Protein AF-A0A011QJ27-F1 (afdb_monomer)

Mean predicted aligned error: 8.4 Å

Structure (mmCIF, N/CA/C/O backbone):
data_AF-A0A011QJ27-F1
#
_entry.id   AF-A0A011QJ27-F1
#
loop_
_atom_site.group_PDB
_atom_site.id
_atom_site.type_symbol
_atom_site.label_atom_id
_atom_site.label_alt_id
_atom_site.label_comp_id
_atom_site.label_asym_id
_atom_site.label_entity_id
_atom_site.label_seq_id
_atom_site.pdbx_PDB_ins_code
_atom_site.Cartn_x
_atom_site.Cartn_y
_atom_site.Cartn_z
_atom_site.occupancy
_atom_site.B_iso_or_equiv
_atom_site.auth_seq_id
_atom_site.auth_comp_id
_atom_site.auth_asym_id
_atom_site.auth_atom_id
_atom_site.pdbx_PDB_model_num
ATOM 1 N N . MET A 1 1 ? 32.048 -1.223 -23.077 1.00 43.34 1 MET A N 1
ATOM 2 C CA . MET A 1 1 ? 31.702 -1.028 -21.652 1.00 43.34 1 MET A CA 1
ATOM 3 C C . MET A 1 1 ? 30.199 -0.829 -21.542 1.00 43.34 1 MET A C 1
ATOM 5 O O . MET A 1 1 ? 29.727 0.295 -21.468 1.00 43.34 1 MET A O 1
ATOM 9 N N . ALA A 1 2 ? 29.451 -1.924 -21.680 1.00 43.12 2 ALA A N 1
ATOM 10 C CA . ALA A 1 2 ? 28.012 -1.909 -21.900 1.00 43.12 2 ALA A CA 1
ATOM 11 C C . ALA A 1 2 ? 27.292 -2.573 -20.726 1.00 43.12 2 ALA A C 1
ATOM 13 O O . ALA A 1 2 ? 27.668 -3.669 -20.326 1.00 43.12 2 ALA A O 1
ATOM 14 N N . ARG A 1 3 ? 26.237 -1.893 -20.265 1.00 42.31 3 ARG A N 1
ATOM 15 C CA . ARG A 1 3 ? 25.181 -2.368 -19.366 1.00 42.31 3 ARG A CA 1
ATOM 16 C C . ARG A 1 3 ? 25.659 -2.757 -17.965 1.00 42.31 3 ARG A C 1
ATOM 18 O O . ARG A 1 3 ? 26.057 -3.886 -17.708 1.00 42.31 3 ARG A O 1
ATOM 25 N N . GLN A 1 4 ? 25.471 -1.821 -17.033 1.00 47.41 4 GLN A N 1
ATOM 26 C CA . GLN A 1 4 ? 25.017 -2.166 -15.685 1.00 47.41 4 GLN A CA 1
ATOM 27 C C . GLN A 1 4 ? 23.680 -2.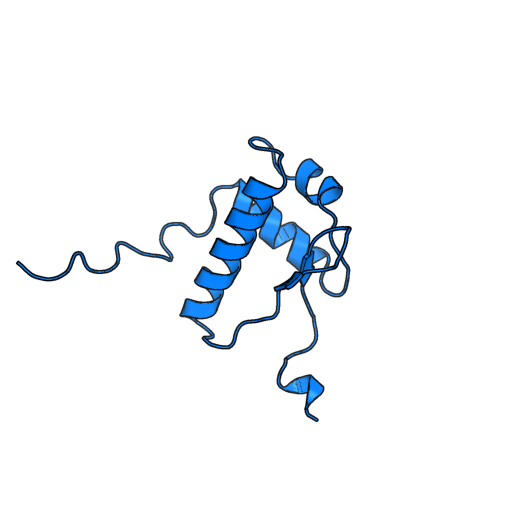899 -15.853 1.00 47.41 4 GLN A C 1
ATOM 29 O O . GLN A 1 4 ? 22.612 -2.294 -15.906 1.00 47.41 4 GLN A O 1
ATOM 34 N N . ALA A 1 5 ? 23.782 -4.199 -16.120 1.00 41.53 5 ALA A N 1
ATOM 35 C CA . ALA A 1 5 ? 22.673 -5.123 -16.171 1.00 41.53 5 ALA A CA 1
ATOM 36 C C . ALA A 1 5 ? 21.956 -5.050 -14.826 1.00 41.53 5 ALA A C 1
ATOM 38 O O . ALA A 1 5 ? 22.619 -5.006 -13.790 1.00 41.53 5 ALA A O 1
ATOM 39 N N . GLY A 1 6 ? 20.626 -4.972 -14.888 1.00 44.91 6 GLY A N 1
ATOM 40 C CA . GLY A 1 6 ? 19.721 -4.847 -13.757 1.00 44.91 6 GLY A CA 1
ATOM 41 C C . GLY A 1 6 ? 20.202 -5.628 -12.546 1.00 44.91 6 GLY A C 1
ATOM 42 O O . GLY A 1 6 ? 20.001 -6.837 -12.461 1.00 44.91 6 GLY A O 1
ATOM 43 N N . GLN A 1 7 ? 20.818 -4.909 -11.606 1.00 49.69 7 GLN A N 1
ATOM 44 C CA . GLN A 1 7 ? 21.129 -5.390 -10.269 1.00 49.69 7 GLN A CA 1
ATOM 45 C C . GLN A 1 7 ? 19.797 -5.446 -9.500 1.00 49.69 7 GLN A C 1
ATOM 47 O O . GLN A 1 7 ? 19.495 -4.605 -8.660 1.00 49.69 7 GLN A O 1
ATOM 52 N N . SER A 1 8 ? 19.001 -6.422 -9.943 1.00 49.47 8 SER A N 1
ATOM 53 C CA . SER A 1 8 ? 17.889 -7.139 -9.344 1.00 49.47 8 SER A CA 1
ATOM 54 C C . SER A 1 8 ? 16.818 -6.267 -8.683 1.00 49.47 8 SER A C 1
ATOM 56 O O . SER A 1 8 ? 16.864 -5.950 -7.496 1.00 49.47 8 SER A O 1
ATOM 58 N N . ALA A 1 9 ? 15.817 -5.897 -9.485 1.00 49.03 9 ALA A N 1
ATOM 59 C CA . ALA A 1 9 ? 14.596 -5.244 -9.018 1.00 49.03 9 ALA A CA 1
ATOM 60 C C . ALA A 1 9 ? 13.800 -6.142 -8.030 1.00 49.03 9 ALA A C 1
ATOM 62 O O . ALA A 1 9 ? 13.171 -5.632 -7.101 1.00 49.03 9 ALA A O 1
ATOM 63 N N . ALA A 1 10 ? 14.032 -7.461 -8.094 1.00 48.34 10 ALA A N 1
ATOM 64 C CA . ALA A 1 10 ? 13.550 -8.486 -7.172 1.00 48.34 10 ALA A CA 1
ATOM 65 C C . ALA A 1 10 ? 14.443 -8.797 -5.937 1.00 48.34 10 ALA A C 1
ATOM 67 O O . ALA A 1 10 ? 13.915 -9.308 -4.953 1.00 48.34 10 ALA A O 1
ATOM 68 N N . ASP A 1 11 ? 15.747 -8.467 -5.885 1.00 49.44 11 ASP A N 1
ATOM 69 C CA . ASP A 1 11 ? 16.604 -8.752 -4.692 1.00 49.44 11 ASP A CA 1
ATOM 70 C C . ASP A 1 11 ? 16.113 -8.026 -3.434 1.00 49.44 11 ASP A C 1
ATOM 72 O O . ASP A 1 11 ? 16.405 -8.390 -2.297 1.00 49.44 11 ASP A O 1
ATOM 76 N N . ARG A 1 12 ? 15.363 -6.948 -3.664 1.00 51.78 12 ARG A N 1
ATOM 77 C CA . ARG A 1 12 ? 14.789 -6.058 -2.665 1.00 51.78 12 ARG A CA 1
ATOM 78 C C . ARG A 1 12 ? 13.296 -6.287 -2.481 1.00 51.78 12 ARG A C 1
ATOM 80 O O . ARG A 1 12 ? 12.600 -5.318 -2.174 1.00 51.78 12 ARG A O 1
ATOM 87 N N . THR A 1 13 ? 12.772 -7.501 -2.658 1.00 49.16 13 THR A N 1
ATOM 88 C CA . THR A 1 13 ? 11.437 -7.850 -2.145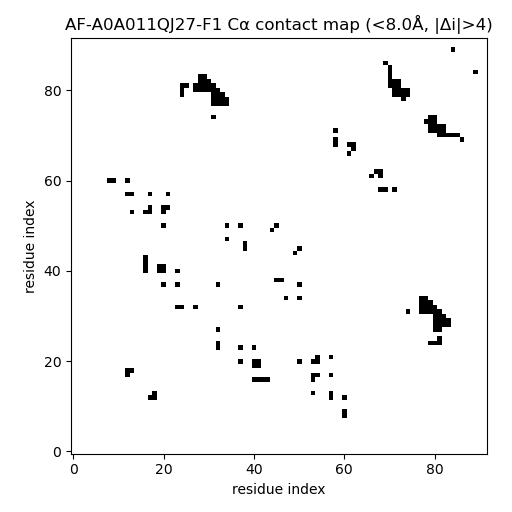 1.00 49.16 13 THR A CA 1
ATOM 89 C C . THR A 1 13 ? 11.365 -7.508 -0.655 1.00 49.16 13 THR A C 1
ATOM 91 O O . THR A 1 13 ? 11.692 -8.308 0.213 1.00 49.16 13 THR A O 1
ATOM 94 N N . ALA A 1 14 ? 10.942 -6.274 -0.396 1.00 54.84 14 ALA A N 1
ATOM 95 C CA . ALA A 1 14 ? 10.657 -5.661 0.875 1.00 54.84 14 ALA A CA 1
ATOM 96 C C . ALA A 1 14 ? 11.785 -5.658 1.928 1.00 54.84 14 ALA A C 1
ATOM 98 O O . ALA A 1 14 ? 11.974 -6.610 2.684 1.00 54.84 14 ALA A O 1
ATOM 99 N N . ASP A 1 15 ? 12.358 -4.469 2.161 1.00 77.81 15 ASP A N 1
ATOM 100 C CA . ASP A 1 15 ? 12.626 -4.051 3.546 1.00 77.81 15 ASP A CA 1
ATOM 101 C C . ASP A 1 15 ? 11.425 -4.454 4.431 1.00 77.81 15 ASP A C 1
ATOM 103 O O . ASP A 1 15 ? 10.284 -4.399 3.963 1.00 77.81 15 ASP A O 1
ATOM 107 N N . LEU A 1 16 ? 11.637 -4.871 5.686 1.00 87.38 16 LEU A N 1
ATOM 108 C CA . LEU A 1 16 ? 10.574 -5.410 6.560 1.00 87.38 16 LEU A CA 1
ATOM 109 C C . LEU A 1 16 ? 9.298 -4.545 6.561 1.00 87.38 16 LEU A C 1
ATOM 111 O O . LEU A 1 16 ? 8.189 -5.057 6.717 1.00 87.38 16 LEU A O 1
ATOM 115 N N . THR A 1 17 ? 9.457 -3.240 6.357 1.00 90.38 17 THR A N 1
ATOM 116 C CA . THR A 1 17 ? 8.391 -2.261 6.139 1.00 90.38 17 THR A CA 1
ATOM 117 C C . THR A 1 17 ? 7.509 -2.577 4.927 1.00 90.38 17 THR A C 1
ATOM 119 O O . THR A 1 17 ? 6.294 -2.688 5.080 1.00 90.38 17 THR A O 1
ATOM 122 N N . GLY A 1 18 ? 8.090 -2.775 3.741 1.00 91.31 18 GLY A N 1
ATOM 123 C CA . GLY A 1 18 ? 7.357 -3.099 2.514 1.00 91.31 18 GLY A CA 1
ATOM 124 C C . GLY A 1 18 ? 6.572 -4.406 2.632 1.00 91.31 18 GLY A C 1
ATOM 125 O O . GLY A 1 18 ? 5.435 -4.489 2.178 1.00 91.31 18 GLY A O 1
ATOM 126 N N . ARG A 1 19 ? 7.124 -5.402 3.336 1.00 92.50 19 ARG A N 1
ATOM 127 C CA . ARG A 1 19 ? 6.478 -6.710 3.511 1.00 92.50 19 ARG A CA 1
ATOM 128 C C . ARG A 1 19 ? 5.270 -6.581 4.420 1.00 92.50 19 ARG A C 1
ATOM 130 O O . ARG A 1 19 ? 4.228 -7.151 4.132 1.00 92.50 19 ARG A O 1
ATOM 137 N N . ARG A 1 20 ? 5.396 -5.799 5.494 1.00 94.00 20 ARG A N 1
ATOM 138 C CA . ARG A 1 20 ? 4.277 -5.492 6.391 1.00 94.00 20 ARG A CA 1
ATOM 139 C C . ARG A 1 20 ? 3.172 -4.736 5.665 1.00 94.00 20 ARG A C 1
ATOM 141 O O . ARG A 1 20 ? 2.020 -5.114 5.807 1.00 94.00 20 ARG A O 1
ATOM 148 N 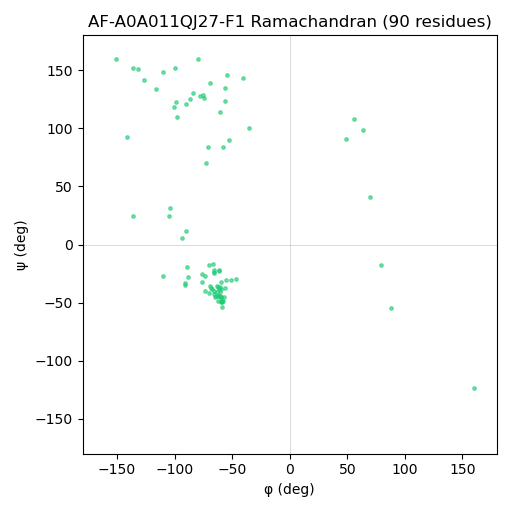N . ILE A 1 21 ? 3.519 -3.736 4.852 1.00 94.94 21 ILE A N 1
ATOM 149 C CA . ILE A 1 21 ? 2.551 -2.997 4.027 1.00 94.94 21 ILE A CA 1
ATOM 150 C C . ILE A 1 21 ? 1.807 -3.946 3.080 1.00 94.94 21 ILE A C 1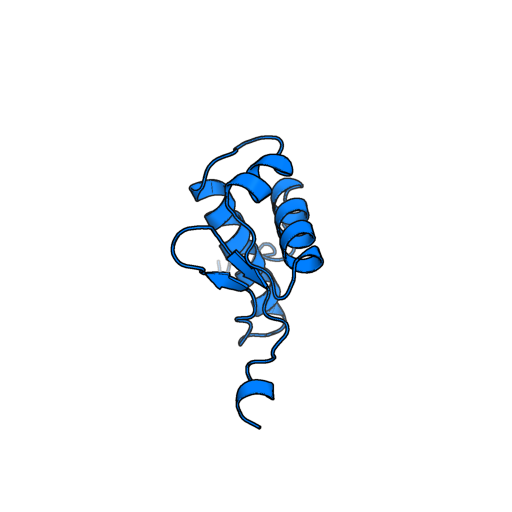
ATOM 152 O O . ILE A 1 21 ? 0.579 -3.914 3.039 1.00 94.94 21 ILE A O 1
ATOM 156 N N . LEU A 1 22 ? 2.534 -4.808 2.360 1.00 95.56 22 LEU A N 1
ATOM 157 C CA . LEU A 1 22 ? 1.944 -5.791 1.451 1.00 95.56 22 LEU A CA 1
ATOM 158 C C . LEU A 1 22 ? 1.001 -6.752 2.183 1.00 95.56 22 LEU A C 1
ATOM 160 O O . LEU A 1 22 ? -0.134 -6.932 1.753 1.00 95.56 22 LEU A O 1
ATOM 164 N N . VAL A 1 23 ? 1.452 -7.336 3.297 1.00 95.44 23 VAL A N 1
ATOM 165 C CA . VAL A 1 23 ? 0.638 -8.250 4.113 1.00 95.44 23 VAL A CA 1
ATOM 166 C C . VAL A 1 23 ? -0.640 -7.556 4.576 1.00 95.44 23 VAL A C 1
ATOM 168 O O . VAL A 1 23 ? -1.721 -8.084 4.349 1.00 95.44 23 VAL A O 1
ATOM 171 N N . THR A 1 24 ? -0.545 -6.341 5.123 1.00 95.75 24 THR A N 1
ATOM 172 C CA . THR A 1 24 ? -1.721 -5.582 5.574 1.00 95.75 24 THR A CA 1
ATOM 173 C C . THR A 1 24 ? -2.701 -5.288 4.438 1.00 95.75 24 THR A C 1
ATOM 175 O O . THR A 1 24 ? -3.908 -5.403 4.638 1.00 95.75 24 THR A O 1
ATOM 178 N N . LEU A 1 25 ? -2.211 -4.937 3.244 1.00 95.12 25 LEU A N 1
ATOM 179 C CA . LEU A 1 25 ? -3.067 -4.726 2.073 1.00 95.12 25 LEU A CA 1
ATOM 180 C C . LEU A 1 25 ? -3.782 -5.997 1.634 1.00 95.12 25 LEU A C 1
ATOM 182 O O . LEU A 1 25 ? -4.972 -5.958 1.335 1.00 95.12 25 LEU A O 1
ATOM 186 N N . TYR A 1 26 ? -3.059 -7.111 1.593 1.00 94.81 26 TYR A N 1
ATOM 187 C CA . TYR A 1 26 ? -3.589 -8.375 1.102 1.00 94.81 26 TYR A CA 1
ATOM 188 C C . TYR A 1 26 ? -4.572 -9.021 2.091 1.00 94.81 26 TYR A C 1
ATOM 190 O O . TYR A 1 26 ? -5.625 -9.523 1.691 1.00 94.81 26 TYR A O 1
ATOM 198 N N . GLU A 1 27 ? -4.280 -8.952 3.393 1.00 95.06 27 GLU A N 1
ATOM 199 C CA . GLU A 1 27 ? -5.190 -9.386 4.464 1.00 95.06 27 GLU A CA 1
ATOM 200 C C . GLU A 1 27 ? -6.515 -8.614 4.437 1.00 95.06 27 GLU A C 1
ATOM 202 O O . GLU A 1 27 ? -7.563 -9.173 4.755 1.00 95.06 27 GLU A O 1
ATOM 207 N N . LYS A 1 28 ? -6.475 -7.344 4.015 1.00 93.62 28 LYS A N 1
ATOM 208 C CA . LYS A 1 28 ? -7.634 -6.451 3.896 1.00 93.62 28 LYS A CA 1
ATOM 209 C C . LYS A 1 28 ? -8.084 -6.230 2.452 1.00 93.62 28 LYS A C 1
ATOM 211 O O . LYS A 1 28 ? -8.703 -5.210 2.153 1.00 93.62 28 LYS A O 1
ATOM 216 N N . ARG A 1 29 ? -7.795 -7.163 1.542 1.00 93.69 29 ARG A N 1
ATOM 217 C CA . ARG A 1 29 ? -8.245 -7.057 0.147 1.00 93.69 29 ARG A CA 1
ATOM 218 C C . ARG A 1 29 ? -9.764 -6.872 0.048 1.00 93.69 29 ARG A C 1
ATOM 220 O O . ARG A 1 29 ? -10.524 -7.338 0.895 1.00 93.69 29 ARG A O 1
ATOM 227 N N . GLY A 1 30 ? -10.189 -6.109 -0.951 1.00 90.50 30 GLY A N 1
ATOM 228 C CA . GLY A 1 30 ? -11.547 -5.588 -1.098 1.00 90.50 30 GLY A CA 1
ATOM 229 C C . GLY A 1 30 ? -11.848 -4.363 -0.225 1.00 90.50 30 GLY A C 1
ATOM 230 O O . GLY A 1 30 ? -12.779 -3.619 -0.530 1.00 90.50 30 GLY A O 1
ATOM 231 N N . GLN A 1 31 ? -11.046 -4.088 0.811 1.00 91.50 31 GLN A N 1
ATOM 232 C CA . GLN A 1 31 ? -11.234 -2.969 1.738 1.00 91.50 31 GLN A CA 1
ATOM 233 C C . GLN A 1 31 ? -10.151 -1.899 1.548 1.00 91.50 31 GLN A C 1
ATOM 235 O O . GLN A 1 31 ? -9.009 -2.182 1.185 1.00 91.50 31 GLN A O 1
ATOM 240 N N . GLY A 1 32 ? -10.512 -0.640 1.798 1.00 91.94 32 GLY A N 1
ATOM 241 C CA . GLY A 1 32 ? -9.541 0.450 1.849 1.00 91.94 32 GLY A CA 1
ATOM 242 C C . GLY A 1 32 ? -8.731 0.388 3.142 1.00 91.94 32 GLY A C 1
ATOM 243 O O . GLY A 1 32 ? -9.309 0.386 4.225 1.00 91.94 32 GLY A O 1
ATOM 244 N N . VAL A 1 33 ? -7.406 0.374 3.028 1.00 95.38 33 VAL A N 1
ATOM 245 C CA . VAL A 1 33 ? -6.464 0.474 4.145 1.00 95.38 33 VAL A CA 1
ATOM 246 C C . VAL A 1 33 ? -5.970 1.907 4.247 1.00 95.38 33 VAL A C 1
ATOM 248 O O . VAL A 1 33 ? -5.417 2.465 3.293 1.00 95.38 33 VAL A O 1
ATOM 251 N N . SER A 1 34 ? -6.166 2.511 5.412 1.00 94.69 34 SER A N 1
ATOM 252 C CA . SER A 1 34 ? -5.779 3.893 5.655 1.00 94.69 34 SER A CA 1
ATOM 253 C C . SER A 1 34 ? -4.286 4.065 5.958 1.00 94.69 34 SER A C 1
ATOM 255 O O . SER A 1 34 ? -3.599 3.144 6.405 1.00 94.69 34 SER A O 1
ATOM 257 N N . TYR A 1 35 ? -3.765 5.283 5.786 1.00 93.62 35 TYR A N 1
ATOM 258 C CA . TYR A 1 35 ? -2.415 5.631 6.250 1.00 93.62 35 TYR A CA 1
ATOM 259 C C . TYR A 1 35 ? -2.215 5.370 7.747 1.00 93.62 35 TYR A C 1
ATOM 261 O O . TYR A 1 35 ? -1.139 4.922 8.137 1.00 93.62 35 TYR A O 1
ATOM 269 N N . GL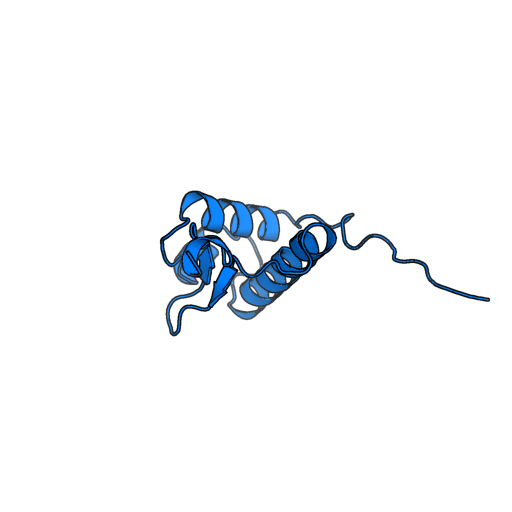U A 1 36 ? -3.229 5.620 8.578 1.00 92.62 36 GLU A N 1
ATOM 270 C CA . GLU A 1 36 ? -3.157 5.368 10.021 1.00 92.62 36 GLU A CA 1
ATOM 271 C C . GLU A 1 36 ? -2.969 3.881 10.325 1.00 92.62 36 GLU A C 1
ATOM 273 O O . GLU A 1 36 ? -2.135 3.528 11.160 1.00 92.62 36 GLU A O 1
ATOM 278 N N . GLU A 1 37 ? -3.659 3.003 9.598 1.00 93.94 37 GLU A N 1
ATOM 279 C CA . GLU A 1 37 ? -3.484 1.553 9.713 1.00 93.94 37 GLU A CA 1
ATOM 280 C C . GLU A 1 37 ? -2.094 1.107 9.258 1.00 93.94 37 GLU A C 1
ATOM 282 O O . GLU A 1 37 ? -1.436 0.332 9.956 1.00 93.94 37 GLU A O 1
ATOM 287 N N . PHE A 1 38 ? -1.580 1.656 8.154 1.00 94.19 38 PHE A N 1
ATOM 288 C CA . PHE A 1 38 ? -0.196 1.398 7.757 1.00 94.19 38 PHE A CA 1
ATOM 289 C C . PHE A 1 38 ? 0.803 1.857 8.826 1.00 94.19 38 PHE A C 1
ATOM 291 O O . PHE A 1 38 ? 1.791 1.171 9.097 1.00 94.19 38 PHE A O 1
ATOM 298 N N . PHE A 1 39 ? 0.554 2.985 9.492 1.00 93.69 39 PHE A N 1
ATOM 299 C CA . PHE A 1 39 ? 1.434 3.473 10.554 1.00 93.69 39 PHE A CA 1
ATOM 300 C C . PHE A 1 39 ? 1.468 2.553 11.780 1.00 93.69 39 PHE A C 1
ATOM 302 O O . PHE A 1 39 ? 2.484 2.540 12.479 1.00 93.69 39 PHE A O 1
ATOM 309 N N . GLN A 1 40 ? 0.435 1.737 12.020 1.00 93.44 40 GLN A N 1
ATOM 310 C CA . GLN A 1 40 ? 0.457 0.740 13.097 1.00 93.44 40 GLN A CA 1
ATOM 311 C C . GLN A 1 40 ? 1.465 -0.383 12.827 1.00 93.44 40 GLN A C 1
ATOM 313 O O . GLN A 1 40 ? 2.165 -0.827 13.744 1.00 93.44 40 GLN A O 1
ATOM 318 N N . VAL A 1 41 ? 1.594 -0.816 11.569 1.00 91.12 41 VAL A N 1
ATOM 319 C CA . VAL A 1 41 ? 2.470 -1.939 11.198 1.00 91.12 41 VAL A CA 1
ATOM 320 C C . VAL A 1 41 ? 3.903 -1.499 10.890 1.00 91.12 41 VAL A C 1
ATOM 322 O O . VAL A 1 41 ? 4.854 -2.242 11.140 1.00 91.12 41 VAL A O 1
ATOM 325 N N . VAL A 1 42 ? 4.105 -0.266 10.426 1.00 89.44 42 VAL A N 1
ATOM 326 C CA . VAL A 1 42 ? 5.439 0.288 10.162 1.00 89.44 42 VAL A CA 1
ATOM 327 C C . VAL A 1 42 ? 6.141 0.662 11.475 1.00 89.44 42 VAL A C 1
ATOM 329 O O . VAL A 1 42 ? 5.582 1.366 12.316 1.00 89.44 42 VAL A O 1
ATOM 332 N N . LYS A 1 43 ? 7.379 0.188 11.682 1.00 84.31 43 LYS A N 1
ATOM 333 C CA . LYS A 1 43 ? 8.143 0.415 12.930 1.00 84.31 43 LYS A CA 1
ATOM 334 C C . LYS A 1 43 ? 9.024 1.669 12.887 1.00 84.31 43 LYS A C 1
ATOM 336 O O . LYS A 1 43 ? 9.156 2.332 13.908 1.00 84.31 43 LYS A O 1
ATOM 341 N N . SER A 1 44 ? 9.572 2.021 11.727 1.00 80.69 44 SER A N 1
ATOM 342 C CA . SER A 1 44 ? 10.382 3.225 11.495 1.00 80.69 44 SER A CA 1
ATOM 343 C C . SER A 1 44 ? 9.960 3.896 10.184 1.00 80.69 44 SER A C 1
ATOM 345 O O . SER A 1 44 ? 9.433 3.241 9.292 1.00 80.69 44 SER A O 1
ATOM 347 N N . GLY A 1 45 ? 10.126 5.219 10.069 1.00 82.88 45 GLY A N 1
ATOM 348 C CA . GLY A 1 45 ? 9.723 5.945 8.855 1.00 82.88 45 GLY A CA 1
ATOM 349 C C . GLY A 1 45 ? 8.202 6.030 8.648 1.00 82.88 45 GLY A C 1
ATOM 350 O O . GLY A 1 45 ? 7.717 5.879 7.528 1.00 82.88 45 GLY A O 1
ATOM 351 N N . ARG A 1 46 ? 7.430 6.258 9.723 1.00 90.56 46 ARG A N 1
ATOM 352 C CA . ARG A 1 46 ? 5.965 6.437 9.682 1.00 90.56 46 ARG A CA 1
ATOM 353 C C . ARG A 1 46 ? 5.583 7.777 9.051 1.00 90.56 46 ARG A C 1
ATOM 355 O O . ARG A 1 46 ? 5.374 8.765 9.747 1.00 90.56 46 ARG A O 1
ATOM 362 N N . ASN A 1 47 ? 5.520 7.825 7.727 1.00 92.38 47 ASN A N 1
ATOM 363 C CA . ASN A 1 47 ? 5.020 8.980 6.989 1.00 92.38 47 ASN A CA 1
ATOM 364 C C . ASN A 1 47 ? 4.399 8.546 5.654 1.00 92.38 47 ASN A C 1
ATOM 366 O O . ASN A 1 47 ? 4.668 7.452 5.155 1.00 92.38 47 ASN A O 1
ATOM 370 N N . ARG A 1 48 ? 3.551 9.405 5.078 1.00 92.62 48 ARG A N 1
ATOM 371 C CA . ARG A 1 48 ? 2.791 9.092 3.855 1.00 92.62 48 ARG A CA 1
ATOM 372 C C . ARG A 1 48 ? 3.695 8.843 2.647 1.00 92.62 48 ARG A C 1
ATOM 374 O O . ARG A 1 48 ? 3.382 7.973 1.838 1.00 92.62 48 ARG A O 1
ATOM 381 N N . ASP A 1 49 ? 4.808 9.562 2.541 1.00 92.25 49 ASP A N 1
ATOM 382 C CA . ASP A 1 49 ? 5.740 9.431 1.417 1.00 92.25 49 ASP A CA 1
ATOM 383 C C . ASP A 1 49 ? 6.467 8.087 1.428 1.00 92.25 49 ASP A C 1
ATOM 385 O O . ASP A 1 49 ? 6.647 7.475 0.379 1.00 92.25 49 ASP A O 1
ATOM 389 N N . ASN A 1 50 ? 6.820 7.581 2.609 1.00 91.38 50 ASN A N 1
ATOM 390 C CA . ASN A 1 50 ? 7.424 6.267 2.773 1.00 91.38 50 ASN A CA 1
ATOM 391 C C . ASN A 1 50 ? 6.448 5.156 2.370 1.00 91.38 50 ASN A C 1
ATOM 393 O O . ASN A 1 50 ? 6.811 4.264 1.608 1.00 91.38 50 ASN A O 1
ATOM 397 N N . ILE A 1 51 ? 5.185 5.252 2.807 1.00 93.44 51 ILE A N 1
ATOM 398 C CA . ILE A 1 51 ? 4.140 4.312 2.380 1.00 93.44 51 ILE A CA 1
ATOM 399 C C . ILE A 1 51 ? 3.993 4.343 0.857 1.00 93.44 51 ILE A C 1
ATOM 401 O O . ILE A 1 51 ? 4.065 3.297 0.224 1.00 93.44 51 ILE A O 1
ATOM 405 N N . ARG A 1 52 ? 3.867 5.529 0.249 1.00 93.75 52 ARG A N 1
ATOM 406 C CA . ARG A 1 52 ? 3.749 5.678 -1.213 1.00 93.75 52 ARG A CA 1
ATOM 407 C C . ARG A 1 52 ? 4.927 5.054 -1.958 1.00 93.75 52 ARG A C 1
ATOM 409 O O . ARG A 1 52 ? 4.700 4.322 -2.913 1.00 93.75 52 ARG A O 1
ATOM 416 N N . LYS A 1 53 ? 6.163 5.290 -1.504 1.00 93.06 53 LYS A N 1
ATOM 417 C CA . LYS A 1 53 ? 7.371 4.692 -2.096 1.00 93.06 53 LYS A CA 1
ATOM 418 C C . LYS A 1 53 ? 7.337 3.167 -2.045 1.00 93.06 53 LYS A C 1
ATOM 420 O O . LYS A 1 53 ? 7.614 2.528 -3.054 1.00 93.06 53 LYS A O 1
ATOM 425 N N . HIS A 1 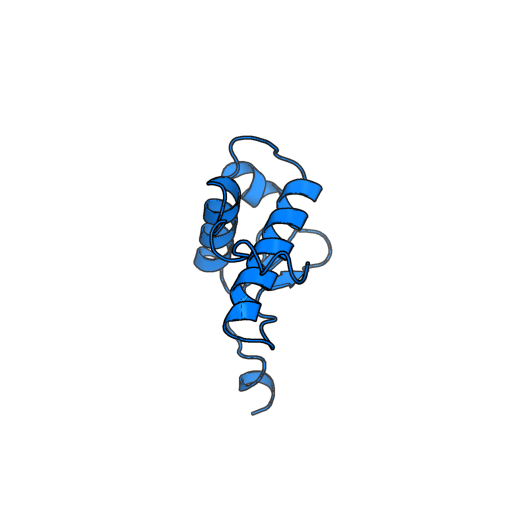54 ? 6.961 2.588 -0.905 1.00 93.94 54 HIS A N 1
ATOM 426 C CA . HIS A 1 54 ? 6.833 1.137 -0.788 1.00 93.94 54 HIS A CA 1
ATOM 427 C C . HIS A 1 54 ? 5.709 0.578 -1.659 1.00 93.94 54 HIS A C 1
ATOM 429 O O . HIS A 1 54 ? 5.914 -0.448 -2.293 1.00 93.94 54 HIS A O 1
ATOM 435 N N . ILE A 1 55 ? 4.558 1.249 -1.748 1.00 94.62 55 ILE A N 1
ATOM 436 C CA . ILE A 1 55 ? 3.469 0.836 -2.643 1.00 94.62 55 ILE A CA 1
ATOM 437 C C . ILE A 1 55 ? 3.912 0.852 -4.109 1.00 94.62 55 ILE A C 1
ATOM 439 O O . ILE A 1 55 ? 3.636 -0.105 -4.827 1.00 94.62 55 ILE A O 1
ATOM 443 N N . SER A 1 56 ? 4.622 1.894 -4.551 1.00 93.25 56 SER A N 1
ATOM 444 C CA . SER A 1 56 ? 5.174 1.945 -5.910 1.00 93.25 56 SER A CA 1
ATOM 445 C C . SER A 1 56 ? 6.132 0.785 -6.170 1.00 93.25 56 SER A C 1
ATOM 447 O O . SER A 1 56 ? 5.941 0.069 -7.145 1.00 93.25 56 SER A O 1
ATOM 449 N N . ALA A 1 57 ? 7.075 0.540 -5.256 1.00 93.31 57 ALA A N 1
ATOM 450 C CA . ALA A 1 57 ? 8.017 -0.572 -5.376 1.00 93.31 57 ALA A CA 1
ATOM 451 C C . ALA A 1 57 ? 7.313 -1.941 -5.395 1.00 93.31 57 ALA A C 1
ATOM 453 O O . ALA A 1 57 ? 7.706 -2.827 -6.146 1.00 93.31 57 ALA A O 1
ATOM 454 N N . ILE A 1 58 ? 6.250 -2.116 -4.602 1.00 94.00 58 ILE A N 1
ATOM 455 C CA . ILE A 1 58 ? 5.427 -3.333 -4.622 1.00 94.00 58 ILE A CA 1
ATOM 456 C C . ILE A 1 58 ? 4.773 -3.508 -5.998 1.00 94.00 58 ILE A C 1
ATOM 458 O O . ILE A 1 58 ? 4.857 -4.591 -6.565 1.00 94.00 58 ILE A O 1
ATOM 462 N N . ARG A 1 59 ? 4.144 -2.462 -6.553 1.00 94.25 59 ARG A N 1
ATOM 463 C CA . ARG A 1 59 ? 3.530 -2.525 -7.892 1.00 94.25 59 ARG A CA 1
ATOM 464 C C . ARG A 1 59 ? 4.558 -2.869 -8.969 1.00 94.25 59 ARG A C 1
ATOM 466 O O . ARG A 1 59 ? 4.274 -3.707 -9.810 1.00 94.25 59 ARG A O 1
ATOM 473 N N . GLU A 1 60 ? 5.732 -2.242 -8.938 1.00 92.12 60 GLU A N 1
ATOM 474 C CA . GLU A 1 60 ? 6.819 -2.531 -9.882 1.00 92.12 60 GLU A CA 1
ATOM 475 C C . GLU A 1 60 ? 7.273 -3.991 -9.791 1.00 92.12 60 GLU A C 1
ATOM 477 O O . GLU A 1 60 ? 7.362 -4.651 -10.820 1.00 92.12 60 GLU A O 1
ATOM 482 N N . ALA A 1 61 ? 7.448 -4.523 -8.578 1.00 91.56 61 ALA A N 1
ATOM 483 C CA . ALA A 1 61 ? 7.815 -5.923 -8.376 1.00 91.56 61 ALA A CA 1
ATOM 484 C C . ALA A 1 61 ? 6.757 -6.905 -8.910 1.00 91.56 61 ALA A C 1
ATOM 486 O O . ALA A 1 61 ? 7.113 -7.947 -9.449 1.00 91.56 61 ALA A O 1
ATOM 487 N N . PHE A 1 62 ? 5.460 -6.593 -8.797 1.00 92.38 62 PHE A N 1
ATOM 488 C CA . PHE A 1 62 ? 4.418 -7.412 -9.430 1.00 92.38 62 PHE A CA 1
ATOM 489 C C . PHE A 1 62 ? 4.440 -7.297 -10.959 1.00 92.38 62 PHE A C 1
ATOM 491 O O . PHE A 1 62 ? 4.251 -8.306 -11.637 1.00 92.38 62 PHE A O 1
ATOM 498 N N . ARG A 1 63 ? 4.747 -6.111 -11.502 1.00 91.94 63 ARG A N 1
ATOM 499 C CA . ARG A 1 63 ? 4.842 -5.889 -12.954 1.00 91.94 63 ARG A CA 1
ATOM 500 C C . ARG A 1 63 ? 5.982 -6.622 -13.646 1.00 91.94 63 ARG A C 1
ATOM 502 O O . ARG A 1 63 ? 5.937 -6.793 -14.857 1.00 91.94 63 ARG A O 1
ATOM 509 N N . GLU A 1 64 ? 6.968 -7.105 -12.898 1.00 90.69 64 GLU A N 1
ATOM 510 C CA . GLU A 1 64 ? 7.981 -8.023 -13.434 1.00 90.69 64 GLU A CA 1
ATOM 511 C C . GLU A 1 64 ? 7.398 -9.382 -13.849 1.00 90.69 64 GLU A C 1
ATOM 513 O O . GLU A 1 64 ? 7.980 -10.063 -14.693 1.00 90.69 64 GLU A O 1
ATOM 518 N N . PHE A 1 65 ? 6.261 -9.779 -13.269 1.00 90.94 65 PHE A N 1
ATOM 519 C CA . PHE A 1 65 ? 5.589 -11.053 -13.543 1.00 90.94 65 PHE A CA 1
ATOM 520 C C . PHE A 1 65 ? 4.274 -10.884 -14.312 1.00 90.94 65 PHE A C 1
ATOM 522 O O . PHE A 1 65 ? 3.863 -11.799 -15.021 1.00 90.94 65 PHE A O 1
ATOM 529 N N . ASP A 1 66 ? 3.625 -9.731 -14.160 1.00 90.56 66 ASP A N 1
ATOM 530 C CA . ASP A 1 66 ? 2.346 -9.375 -14.771 1.00 90.56 66 ASP A CA 1
ATOM 531 C C . ASP A 1 66 ? 2.383 -7.897 -15.186 1.00 90.56 66 ASP A C 1
ATOM 533 O O . ASP A 1 66 ? 2.119 -7.012 -14.373 1.00 90.56 66 ASP A O 1
ATOM 537 N N . GLU A 1 67 ? 2.763 -7.618 -16.438 1.00 91.25 67 GLU A N 1
ATOM 538 C CA . GLU A 1 67 ? 2.979 -6.252 -16.949 1.00 91.25 67 GLU A CA 1
ATOM 539 C C . GLU A 1 67 ? 1.750 -5.342 -16.753 1.00 91.25 67 GLU A C 1
ATOM 541 O O . GLU A 1 67 ? 1.898 -4.147 -16.476 1.00 91.25 67 GLU A O 1
ATOM 546 N N . ASP A 1 68 ? 0.551 -5.928 -16.785 1.00 89.50 68 ASP A N 1
ATOM 547 C CA . ASP A 1 68 ? -0.736 -5.249 -16.637 1.00 89.50 68 ASP A CA 1
ATOM 548 C C . ASP A 1 68 ? -1.214 -5.154 -15.171 1.00 89.50 68 ASP A C 1
ATOM 550 O O . ASP A 1 68 ? -2.354 -4.765 -14.896 1.00 89.50 68 ASP A O 1
ATOM 554 N N . PHE A 1 69 ? -0.353 -5.466 -14.194 1.00 91.50 69 PHE A N 1
ATOM 555 C CA . PHE A 1 69 ? -0.719 -5.428 -12.780 1.00 91.50 69 PHE A CA 1
ATOM 556 C C . PHE A 1 69 ? -1.160 -4.023 -12.321 1.00 91.50 69 PHE A C 1
ATOM 558 O O . PHE A 1 69 ? -0.355 -3.085 -12.193 1.00 91.50 69 PHE A O 1
ATOM 565 N N . ASP A 1 70 ? -2.446 -3.922 -11.962 1.00 91.31 70 ASP A N 1
ATOM 566 C CA . ASP A 1 70 ? -3.086 -2.716 -11.411 1.00 91.31 70 ASP A CA 1
ATOM 567 C C . ASP A 1 70 ? -4.005 -3.005 -10.201 1.00 91.31 70 ASP A C 1
ATOM 569 O O . ASP A 1 70 ? -4.921 -2.256 -9.879 1.00 91.31 70 ASP A O 1
ATOM 573 N N . ARG A 1 71 ? -3.765 -4.104 -9.471 1.00 93.50 71 ARG A N 1
ATOM 574 C CA . ARG A 1 71 ? -4.634 -4.525 -8.347 1.00 93.50 71 ARG A CA 1
ATOM 575 C C . ARG A 1 71 ? -4.568 -3.630 -7.116 1.00 93.50 71 ARG A C 1
ATOM 577 O O . ARG A 1 71 ? -5.421 -3.735 -6.242 1.00 93.50 71 ARG A O 1
ATOM 584 N N . ILE A 1 72 ? -3.532 -2.807 -6.983 1.00 94.75 72 ILE A N 1
ATOM 585 C CA . ILE A 1 72 ? -3.404 -1.892 -5.847 1.00 94.75 72 ILE A CA 1
ATOM 586 C C . ILE A 1 72 ? -3.905 -0.532 -6.302 1.00 94.75 72 ILE A C 1
ATOM 588 O O . ILE A 1 72 ? -3.209 0.147 -7.049 1.00 94.75 72 ILE A O 1
ATOM 592 N N . GLU A 1 73 ? -5.049 -0.096 -5.800 1.00 93.31 73 GLU A N 1
ATOM 593 C CA . GLU A 1 73 ? -5.702 1.157 -6.173 1.00 93.31 73 GLU A CA 1
ATOM 594 C C . GLU A 1 73 ? -5.438 2.272 -5.154 1.00 93.31 73 GLU A C 1
ATOM 596 O O . GLU A 1 73 ? -5.243 2.029 -3.959 1.00 93.31 73 GLU A O 1
ATOM 601 N N . ASN A 1 74 ? -5.459 3.523 -5.624 1.00 91.62 74 ASN A N 1
ATOM 602 C CA . ASN A 1 74 ? -5.450 4.694 -4.748 1.00 91.62 74 ASN A CA 1
ATOM 603 C C . ASN A 1 74 ? -6.888 5.041 -4.353 1.00 91.62 74 ASN A C 1
ATOM 605 O O . ASN A 1 74 ? -7.710 5.303 -5.227 1.00 91.62 74 ASN A O 1
ATOM 609 N N . ILE A 1 75 ? -7.170 5.135 -3.055 1.00 87.56 75 ILE A N 1
ATOM 610 C CA . ILE A 1 75 ? -8.469 5.598 -2.564 1.00 87.56 75 ILE A CA 1
ATOM 611 C C . ILE A 1 75 ? -8.327 7.068 -2.145 1.00 87.56 75 ILE A C 1
ATOM 613 O O . ILE A 1 75 ? -7.539 7.359 -1.235 1.00 87.56 75 ILE A O 1
ATOM 617 N N . PRO A 1 76 ? -9.054 8.014 -2.779 1.00 74.94 76 PRO A N 1
ATOM 618 C CA . PRO A 1 76 ? -8.991 9.424 -2.412 1.00 74.94 76 PRO A CA 1
ATOM 619 C C . PRO A 1 76 ? -9.333 9.624 -0.935 1.00 74.94 76 PRO A C 1
ATOM 621 O O . PRO A 1 76 ? -10.415 9.259 -0.490 1.00 74.94 76 PRO A O 1
ATOM 624 N N . MET A 1 77 ? -8.405 10.252 -0.211 1.00 72.19 77 MET A N 1
ATOM 625 C CA . MET A 1 77 ? -8.415 10.567 1.225 1.00 72.19 77 MET A CA 1
ATOM 626 C C . MET A 1 77 ? -7.862 9.514 2.210 1.00 72.19 77 MET A C 1
ATOM 628 O O . MET A 1 77 ? -6.947 9.912 2.935 1.0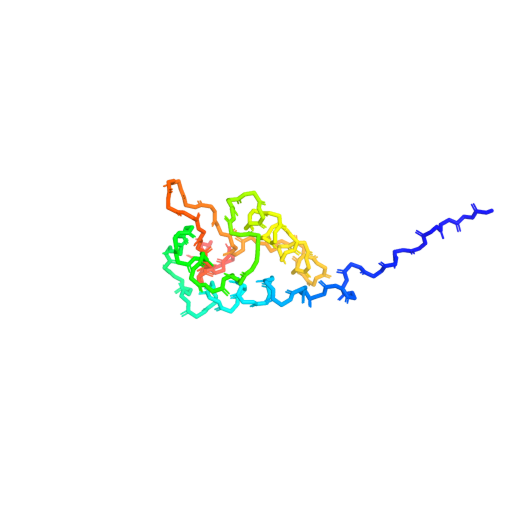0 72.19 77 MET A O 1
ATOM 632 N N . PRO A 1 78 ? -8.272 8.230 2.303 1.00 75.25 78 PRO A N 1
ATOM 633 C CA . PRO A 1 78 ? -7.759 7.400 3.390 1.00 75.25 78 PRO A CA 1
ATOM 634 C C . PRO A 1 78 ? -6.482 6.612 3.056 1.00 75.25 78 PRO A C 1
ATOM 636 O O . PRO A 1 78 ? -5.644 6.495 3.948 1.00 75.25 78 PRO A O 1
ATOM 639 N N . GLY A 1 79 ? -6.250 6.119 1.831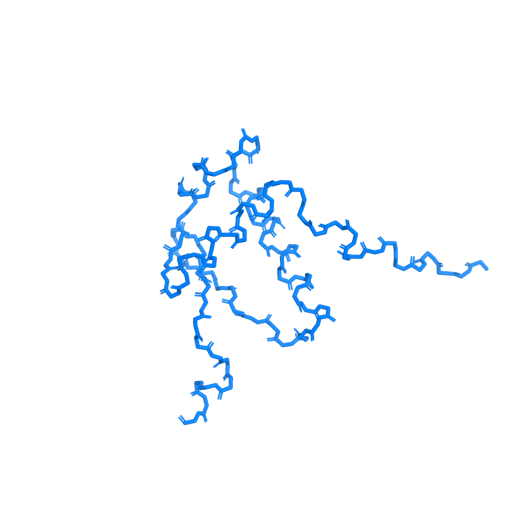 1.00 90.19 79 GLY A N 1
ATOM 640 C CA . GLY A 1 79 ? -5.067 5.284 1.562 1.00 90.19 79 GLY A CA 1
ATOM 641 C C . GLY A 1 79 ? -5.147 4.418 0.305 1.00 90.19 79 GLY A C 1
ATOM 642 O O . GLY A 1 79 ? -5.303 4.941 -0.796 1.00 90.19 79 GLY A O 1
ATOM 643 N N . PHE A 1 80 ? -4.980 3.104 0.456 1.00 96.06 80 PHE A N 1
ATOM 644 C CA . PHE A 1 80 ? -4.831 2.160 -0.657 1.00 96.06 80 PHE A CA 1
ATOM 645 C C . PHE A 1 80 ? -5.741 0.951 -0.484 1.00 96.06 80 PHE A C 1
ATOM 647 O O . PHE A 1 80 ? -6.016 0.543 0.640 1.00 96.06 80 PHE A O 1
ATOM 654 N N . ARG A 1 81 ? -6.169 0.348 -1.589 1.00 94.94 81 ARG A N 1
ATOM 655 C CA . ARG A 1 81 ? -6.959 -0.887 -1.586 1.00 94.94 81 ARG A CA 1
ATOM 656 C C . ARG A 1 81 ? -6.290 -1.928 -2.466 1.00 94.94 81 ARG A C 1
ATOM 658 O O . ARG A 1 81 ? -5.785 -1.585 -3.527 1.00 94.94 81 ARG A O 1
ATOM 665 N N . TRP A 1 82 ? -6.322 -3.185 -2.037 1.00 95.44 82 T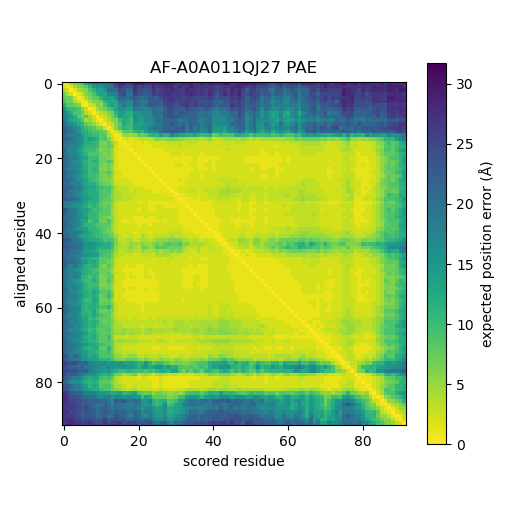RP A N 1
ATOM 666 C CA . TRP A 1 82 ? -6.095 -4.315 -2.934 1.00 95.44 82 TRP A CA 1
ATOM 667 C C . TRP A 1 82 ? -7.437 -4.767 -3.511 1.00 95.44 82 TRP A C 1
ATOM 669 O O . TRP A 1 82 ? -8.327 -5.135 -2.746 1.00 95.44 82 TRP A O 1
ATOM 679 N N . SER A 1 83 ? -7.596 -4.746 -4.826 1.00 91.06 83 SER A N 1
ATOM 680 C CA . SER A 1 83 ? -8.822 -5.158 -5.511 1.00 91.06 83 SER A CA 1
ATOM 681 C C . SER A 1 83 ? -8.857 -6.668 -5.722 1.00 91.06 83 SER A C 1
ATOM 683 O O . SER A 1 83 ? -7.889 -7.261 -6.197 1.00 91.06 83 SER A O 1
ATOM 685 N N . ASP A 1 84 ? -9.972 -7.295 -5.339 1.00 78.56 84 ASP A N 1
ATOM 686 C CA . ASP A 1 84 ? -10.214 -8.730 -5.572 1.00 78.56 84 ASP A CA 1
ATOM 687 C C . ASP A 1 84 ? -10.586 -8.994 -7.046 1.00 78.56 84 ASP A C 1
ATOM 689 O O . ASP A 1 84 ? -10.304 -10.052 -7.600 1.00 78.56 84 ASP A O 1
ATOM 693 N N . GLU A 1 85 ? -11.143 -7.987 -7.723 1.00 66.19 85 GLU A N 1
ATOM 694 C CA . GLU A 1 85 ? -11.594 -8.090 -9.109 1.00 66.19 85 GLU A CA 1
ATOM 695 C C . GLU A 1 85 ? -10.422 -8.022 -10.086 1.00 66.19 85 GLU A C 1
ATOM 697 O O . GLU A 1 85 ? -9.566 -7.131 -9.994 1.00 66.19 85 GLU A O 1
ATOM 702 N N . SER A 1 86 ? -10.337 -9.002 -10.989 1.00 58.09 86 SER A N 1
ATOM 703 C CA . SER A 1 86 ? -9.397 -8.937 -12.106 1.00 58.09 86 SER A CA 1
ATOM 704 C C . SER A 1 86 ? -9.842 -7.857 -13.069 1.00 58.09 86 SER A C 1
ATOM 706 O O . SER A 1 86 ? -11.035 -7.791 -13.348 1.00 58.09 86 SER A O 1
ATOM 708 N N . PRO A 1 87 ? -8.935 -7.035 -13.628 1.00 55.31 87 PRO A N 1
ATOM 709 C CA . PRO A 1 87 ? -9.301 -6.144 -14.727 1.00 55.31 87 PRO A CA 1
ATOM 710 C C . PRO A 1 87 ? -10.016 -6.903 -15.860 1.00 55.31 87 PRO A C 1
ATOM 712 O O . PRO A 1 87 ? -10.892 -6.353 -16.525 1.00 55.31 87 PRO A O 1
ATOM 715 N N . ASP A 1 88 ? -9.677 -8.184 -16.038 1.00 55.38 88 ASP A N 1
ATOM 716 C CA . ASP A 1 88 ? -10.324 -9.117 -16.964 1.00 55.38 88 ASP A CA 1
ATOM 717 C C . ASP A 1 88 ? -11.716 -9.597 -16.521 1.00 55.38 88 ASP A C 1
ATOM 719 O O . ASP A 1 88 ? -12.543 -9.915 -17.373 1.00 55.38 88 ASP A O 1
ATOM 723 N N . ASP A 1 89 ? -12.004 -9.626 -15.216 1.00 53.41 89 ASP A N 1
ATOM 724 C CA . ASP A 1 89 ? -13.319 -9.999 -14.671 1.00 53.41 89 ASP A CA 1
ATOM 725 C C . ASP A 1 89 ? -14.342 -8.863 -14.829 1.00 53.41 89 ASP A C 1
ATOM 727 O O . ASP A 1 89 ? -15.507 -9.137 -15.098 1.00 53.41 89 ASP A O 1
ATOM 731 N N . VAL A 1 90 ? -13.911 -7.594 -14.778 1.00 53.47 90 VAL A N 1
ATOM 732 C CA . VAL A 1 90 ? -14.788 -6.412 -14.960 1.00 53.47 90 VAL A CA 1
ATOM 733 C C . VAL A 1 90 ? -15.357 -6.335 -16.393 1.00 53.47 90 VAL A C 1
ATOM 735 O O . VAL A 1 90 ? -16.361 -5.671 -16.646 1.00 53.47 90 VAL A O 1
ATOM 738 N N . ARG A 1 91 ? -14.697 -6.980 -17.368 1.00 52.88 91 ARG A N 1
ATOM 739 C CA . ARG A 1 91 ? -15.064 -6.952 -18.799 1.00 52.88 91 ARG A CA 1
ATOM 740 C C . ARG A 1 91 ? -15.966 -8.115 -19.243 1.00 52.88 91 ARG A C 1
ATOM 742 O O . ARG A 1 91 ? -16.205 -8.235 -20.448 1.00 52.88 91 ARG A O 1
ATOM 749 N N . ARG A 1 92 ? -16.429 -8.970 -18.325 1.00 43.31 92 ARG A N 1
ATOM 750 C CA . ARG A 1 92 ? -17.336 -10.096 -18.613 1.00 43.31 92 ARG A CA 1
ATOM 751 C C . ARG A 1 92 ? -18.802 -9.791 -18.342 1.00 43.31 92 ARG A C 1
ATOM 753 O O . ARG A 1 92 ? -19.096 -9.006 -17.419 1.00 43.31 92 ARG A O 1
#

Solvent-accessible surface area (backbone atoms only — not comparable to full-atom values): 5596 Å² total; per-residue (Å²): 144,78,73,91,64,80,87,45,83,66,80,60,74,42,61,74,54,39,47,43,51,50,50,55,38,60,79,37,47,72,38,80,44,34,55,70,60,48,43,72,67,35,89,70,74,74,47,73,67,51,51,50,54,39,52,51,53,50,48,55,54,46,31,77,81,36,78,81,62,68,47,70,42,83,43,93,89,52,38,37,25,26,51,78,68,47,82,74,58,76,75,107

Secondary structure (DSSP, 8-state):
--------SSTTS--HHHHHHHHHHHHTTTSEEEHHHHHHH-SS--SHHHHHHHHHHHHHHHHTT-TT---EEEETTTEEEE-SS-TTTTT-

Radius of gyration: 14.63 Å; Cα contacts (8 Å, |Δi|>4): 99; chains: 1; bounding box: 49×22×35 Å

pLDDT: mean 81.3, std 18.27, range [41.53, 96.06]

Sequence (92 aa):
MARQAGQSAADRTADLTGRRILVTLYEKRGQGVSYEEFFQVVKSGRNRDNIRKHISAIREAFREFDEDFDRIENIPMPGFRWSDESPDDVRR

Foldseek 3Di:
DDDPDPPCLPVCPDDQLLVQLVVVQVVQAVDFAFLVNSLVRDDPDSDPVVSVVSVVSVQVVVCVVPVPDDQWDADPPGGIHGYPDDPVNVVD

Nearest PDB structures (foldseek):
  5x5l-assembly1_H  TM=8.189E-01  e=2.521E-03  Acinetobacter baumannii
  5x5l-assembly1_A  TM=8.137E-01  e=3.549E-03  Acinetobacter baumannii
  5x5l-assembly1_E  TM=8.026E-01  e=4.358E-03  Acinetobacter baumannii
  4kfc-assembly1_B  TM=6.572E-01  e=1.599E-02  Escherichia coli K-12
  8yti-assembly1_U  TM=4.220E-01  e=1.163E-01  Homo sapiens